Protein AF-I8IZS8-F1 (afdb_monomer_lite)

InterPro domains:
  IPR021145 Portal protein SPP1 Gp6-like [PF05133] (9-120)

Secondary structure (DSSP, 8-state):
-GGGSS---GGGS-HHHHHHHHHHHHHHHHHHHHHHHHHHHHHHHHHHHHHHHTT----HHHHHT------------HHHHHHHHHHHHHTT-S-HHHHHHHSTT-S-HHHHHHHHHHHHHHHHHHHHHHHTTTHHHHTT--

pLDDT: mean 80.59, std 16.21, range [40.72, 95.5]

Sequence (142 aa):
PAVSLNKTDISNLSELSIKLLFQLANIKAGLSEQFIREGIEQRFEKIRKLLEYKCVKFSDEDYETLDIVFQYAMPSNDKEIIENLKSLREMQGISLESILDRTPYTKDVQMELKKLDAEGMSRVDDNDKKDLHKDKQEDLAG

Radius of gyration: 26.54 Å; chains: 1; bounding box: 48×80×50 Å

Structure (mmCIF, N/CA/C/O backbone):
data_AF-I8IZS8-F1
#
_entry.id   AF-I8IZS8-F1
#
loop_
_atom_site.group_PDB
_atom_site.id
_atom_site.type_symbol
_atom_site.label_atom_id
_atom_site.label_alt_id
_atom_site.label_comp_id
_atom_site.label_asym_id
_atom_site.label_entity_id
_atom_site.label_seq_id
_atom_site.pdbx_PDB_ins_code
_atom_site.Cartn_x
_atom_site.Cartn_y
_atom_site.Cartn_z
_atom_site.occupancy
_atom_site.B_iso_or_equiv
_atom_site.auth_seq_id
_atom_site.auth_comp_id
_atom_site.auth_asym_id
_atom_site.auth_atom_id
_atom_site.pdbx_PDB_model_num
ATOM 1 N N . PRO A 1 1 ? 4.624 18.928 -21.702 1.00 49.59 1 PRO A N 1
ATOM 2 C CA . PRO A 1 1 ? 3.497 18.095 -21.204 1.00 49.59 1 PRO A CA 1
ATOM 3 C C . PRO A 1 1 ? 2.448 17.665 -22.259 1.00 49.59 1 PRO A C 1
ATOM 5 O O . PRO A 1 1 ? 1.604 16.842 -21.935 1.00 49.59 1 PRO A O 1
ATOM 8 N N . ALA A 1 2 ? 2.498 18.141 -23.513 1.00 47.97 2 ALA A N 1
ATOM 9 C CA . ALA A 1 2 ? 1.526 17.755 -24.553 1.00 47.97 2 ALA A CA 1
ATOM 10 C C . ALA A 1 2 ? 1.822 16.410 -25.256 1.00 47.97 2 ALA A C 1
ATOM 12 O O . ALA A 1 2 ? 0.932 15.821 -25.859 1.00 47.97 2 ALA A O 1
ATOM 13 N N . VAL A 1 3 ? 3.050 15.891 -25.154 1.00 47.19 3 VAL A N 1
ATOM 14 C CA . VAL A 1 3 ? 3.461 14.635 -25.818 1.00 47.19 3 VAL A CA 1
ATOM 15 C C . VAL A 1 3 ? 3.067 13.366 -25.047 1.00 47.19 3 VAL A C 1
ATOM 17 O O . VAL A 1 3 ? 3.231 12.272 -25.562 1.00 47.19 3 VAL A O 1
ATOM 20 N N . SER A 1 4 ? 2.522 13.508 -23.832 1.00 50.34 4 SER A N 1
ATOM 21 C CA . SER A 1 4 ? 2.156 12.389 -22.944 1.00 50.34 4 SER A CA 1
ATOM 22 C C . SER A 1 4 ? 0.661 12.037 -22.960 1.00 50.34 4 SER A C 1
ATOM 24 O O . SER A 1 4 ? 0.253 11.113 -22.266 1.00 50.34 4 SER A O 1
ATOM 26 N N . LEU A 1 5 ? -0.165 12.792 -23.696 1.00 56.28 5 LEU A N 1
ATOM 27 C CA . LEU A 1 5 ? -1.627 12.614 -23.739 1.00 56.28 5 LEU A CA 1
ATOM 28 C C . LEU A 1 5 ? -2.129 11.982 -25.045 1.00 56.28 5 LEU A C 1
ATOM 30 O O . LEU A 1 5 ? -3.302 11.627 -25.143 1.00 56.28 5 LEU A O 1
ATOM 34 N N . ASN A 1 6 ? -1.256 11.817 -26.041 1.00 47.88 6 ASN A N 1
ATOM 35 C CA . ASN A 1 6 ? -1.532 10.918 -27.155 1.00 47.88 6 ASN A CA 1
ATOM 36 C C . ASN A 1 6 ? -1.251 9.485 -26.695 1.00 47.88 6 ASN A C 1
ATOM 38 O O . ASN A 1 6 ? -0.406 9.288 -25.828 1.00 47.88 6 ASN A O 1
ATOM 42 N N . LYS A 1 7 ? -1.974 8.509 -27.254 1.00 49.59 7 LYS A N 1
ATOM 43 C CA . LYS A 1 7 ? -1.936 7.060 -26.966 1.00 49.59 7 LYS A CA 1
ATOM 44 C C . LYS A 1 7 ? -0.570 6.385 -27.230 1.00 49.59 7 LYS A C 1
ATOM 46 O O . LYS A 1 7 ? -0.515 5.301 -27.791 1.00 49.59 7 LYS A O 1
ATOM 51 N N . THR A 1 8 ? 0.537 7.033 -26.901 1.00 52.88 8 THR A N 1
ATOM 52 C CA . THR A 1 8 ? 1.883 6.475 -26.930 1.00 52.88 8 THR A CA 1
ATOM 53 C C . THR A 1 8 ? 2.045 5.587 -25.706 1.00 52.88 8 THR A C 1
ATOM 55 O O . THR A 1 8 ? 2.334 6.058 -24.610 1.00 52.88 8 THR A O 1
ATOM 58 N N . ASP A 1 9 ? 1.728 4.316 -25.925 1.00 60.50 9 ASP A N 1
ATOM 59 C CA . ASP A 1 9 ? 2.127 3.113 -25.201 1.00 60.50 9 ASP A CA 1
ATOM 60 C C . ASP A 1 9 ? 2.971 3.360 -23.940 1.00 60.50 9 ASP A C 1
ATOM 62 O O . ASP A 1 9 ? 4.196 3.497 -23.989 1.00 60.50 9 ASP A O 1
ATOM 66 N N . ILE A 1 10 ? 2.297 3.359 -22.785 1.00 60.41 10 ILE A N 1
ATOM 67 C CA . ILE A 1 10 ? 2.892 3.444 -21.437 1.00 60.41 10 ILE A CA 1
ATOM 68 C C . ILE A 1 10 ? 4.027 2.413 -21.262 1.00 60.41 10 ILE A C 1
ATOM 70 O O . ILE A 1 10 ? 4.985 2.663 -20.537 1.00 60.41 10 ILE A O 1
ATOM 74 N N . SER A 1 11 ? 3.973 1.299 -22.000 1.00 60.81 11 SER A N 1
ATOM 75 C CA . SER A 1 11 ? 4.985 0.240 -22.039 1.00 60.81 11 SER A CA 1
ATOM 76 C C . SER A 1 11 ? 6.359 0.655 -22.580 1.00 60.81 11 SER A C 1
ATOM 78 O O . SER A 1 11 ? 7.314 -0.102 -22.419 1.00 60.81 11 SER A O 1
ATOM 80 N N . ASN A 1 12 ? 6.485 1.811 -23.243 1.00 67.56 12 ASN A N 1
ATOM 81 C CA . ASN A 1 12 ? 7.771 2.329 -23.734 1.00 67.56 12 ASN A CA 1
ATOM 82 C C . ASN A 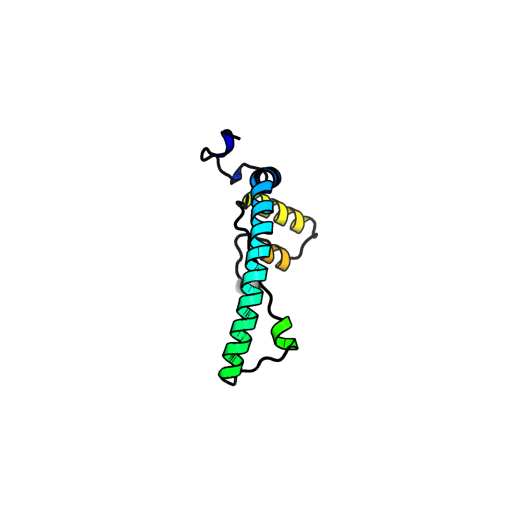1 12 ? 8.298 3.521 -22.914 1.00 67.56 12 ASN A C 1
ATOM 84 O O . ASN A 1 12 ? 9.309 4.130 -23.264 1.00 67.56 12 ASN A O 1
ATOM 88 N N . LEU A 1 13 ? 7.604 3.892 -21.838 1.00 75.56 13 LEU A N 1
ATOM 89 C CA . LEU A 1 13 ? 8.076 4.904 -20.900 1.00 75.56 13 LEU A CA 1
ATOM 90 C C . LEU A 1 13 ? 8.800 4.219 -19.744 1.00 75.56 13 LEU A C 1
ATOM 92 O O . LEU A 1 13 ? 8.359 3.172 -19.272 1.00 75.56 13 LEU A O 1
ATOM 96 N N . SER A 1 14 ? 9.892 4.824 -19.272 1.00 80.81 14 SER A N 1
ATOM 97 C CA . SER A 1 14 ? 10.571 4.309 -18.083 1.00 80.81 14 SER A CA 1
ATOM 98 C C . SER A 1 14 ? 9.724 4.522 -16.831 1.00 80.81 14 SER A C 1
ATOM 100 O O . SER A 1 14 ? 9.066 5.561 -16.682 1.00 80.81 14 SER A O 1
ATOM 102 N N . GLU A 1 15 ? 9.791 3.579 -15.895 1.00 82.44 15 GLU A N 1
ATOM 103 C CA . GLU A 1 15 ? 9.095 3.642 -14.605 1.00 82.44 15 GLU A CA 1
ATOM 104 C C . GLU A 1 15 ? 9.387 4.961 -13.870 1.00 82.44 15 GLU A C 1
ATOM 106 O O . GLU A 1 15 ? 8.484 5.609 -13.335 1.00 82.44 15 GLU A O 1
ATOM 111 N N . LEU A 1 16 ? 10.646 5.416 -13.901 1.00 84.00 16 LEU A N 1
ATOM 112 C CA . LEU A 1 16 ? 11.060 6.680 -13.290 1.00 84.00 16 LEU A CA 1
ATOM 113 C C . LEU A 1 16 ? 10.346 7.886 -13.920 1.00 84.00 16 LEU A C 1
ATOM 115 O O . LEU A 1 16 ? 9.921 8.795 -13.207 1.00 84.00 16 LEU A O 1
ATOM 119 N N . SER A 1 17 ? 10.170 7.890 -15.243 1.00 85.75 17 SER A N 1
ATOM 120 C CA . SER A 1 17 ? 9.480 8.975 -15.950 1.00 85.75 17 SER A CA 1
ATOM 121 C C . SER A 1 17 ? 7.995 9.017 -15.597 1.00 85.75 17 SER A C 1
ATOM 123 O O . SER A 1 17 ? 7.443 10.097 -15.387 1.00 85.75 17 SER A O 1
ATOM 125 N N . ILE A 1 18 ? 7.359 7.848 -15.475 1.00 85.44 18 ILE A N 1
ATOM 126 C CA . ILE A 1 18 ? 5.962 7.731 -15.044 1.00 85.44 18 ILE A CA 1
ATOM 127 C C . ILE A 1 18 ? 5.822 8.224 -13.590 1.00 85.44 18 ILE A C 1
ATOM 129 O O . ILE A 1 18 ? 4.930 9.021 -13.293 1.00 85.44 18 ILE A O 1
ATOM 133 N N . LYS A 1 19 ? 6.758 7.866 -12.698 1.00 84.50 19 LYS A N 1
ATOM 134 C CA . LYS A 1 19 ? 6.827 8.385 -11.316 1.00 84.50 19 LYS A CA 1
ATOM 135 C C . LYS A 1 19 ? 6.928 9.904 -11.255 1.00 84.50 19 LYS A C 1
ATOM 137 O O . LYS A 1 19 ? 6.177 10.521 -10.502 1.00 84.50 19 LYS A O 1
ATOM 142 N N . LEU A 1 20 ? 7.794 10.511 -12.065 1.00 87.69 20 LEU A N 1
ATOM 143 C CA . LEU A 1 20 ? 7.912 11.969 -12.143 1.00 87.69 20 LEU A CA 1
ATOM 144 C C . LEU A 1 20 ? 6.626 12.618 -12.674 1.00 87.69 20 LEU A C 1
ATOM 146 O O . LEU A 1 20 ? 6.169 13.617 -12.122 1.00 87.69 20 LEU A O 1
ATOM 150 N N . LEU A 1 21 ? 6.020 12.043 -13.717 1.00 87.38 21 LEU A N 1
ATOM 151 C CA . LEU A 1 21 ? 4.810 12.584 -14.338 1.00 87.38 21 LEU A CA 1
ATOM 152 C C . LEU A 1 21 ? 3.629 12.645 -13.358 1.00 87.38 21 LEU A C 1
ATOM 154 O O . LEU A 1 21 ? 2.905 13.641 -13.327 1.00 87.38 21 LEU A O 1
ATOM 158 N N . PHE A 1 22 ? 3.447 11.600 -12.548 1.00 88.94 22 PHE A N 1
ATOM 159 C CA . PHE A 1 22 ? 2.336 11.496 -11.597 1.00 88.94 22 PHE A CA 1
ATOM 160 C C . PHE A 1 22 ? 2.695 11.927 -10.169 1.00 88.94 22 PHE A C 1
ATOM 162 O O . PHE A 1 22 ? 1.851 11.836 -9.279 1.00 88.94 22 PHE A O 1
ATOM 169 N N . GLN A 1 23 ? 3.894 12.463 -9.926 1.00 90.25 23 GLN A N 1
ATOM 170 C CA . GLN A 1 23 ? 4.342 12.838 -8.580 1.00 90.25 23 GLN A CA 1
ATOM 171 C C . GLN A 1 23 ? 3.372 13.802 -7.879 1.00 90.25 23 GLN A C 1
ATOM 173 O O . GLN A 1 23 ? 3.006 13.590 -6.724 1.00 90.25 23 GLN A O 1
ATOM 178 N N . LEU A 1 24 ? 2.904 14.838 -8.583 1.00 91.44 24 LEU A N 1
ATOM 179 C CA . LEU A 1 24 ? 1.938 15.794 -8.030 1.00 91.44 24 LEU A CA 1
ATOM 180 C C . LEU A 1 24 ? 0.581 15.143 -7.735 1.00 91.44 24 LEU A C 1
ATOM 182 O O . LEU A 1 24 ? -0.069 15.492 -6.749 1.00 91.44 24 LEU A O 1
ATOM 186 N N . ALA A 1 25 ? 0.162 14.188 -8.568 1.00 91.50 25 ALA A N 1
ATOM 187 C CA . ALA A 1 25 ? -1.062 13.432 -8.343 1.00 91.50 25 ALA A CA 1
ATOM 188 C C . ALA A 1 25 ? -0.938 12.553 -7.090 1.00 91.50 25 ALA A C 1
ATOM 190 O O . ALA A 1 25 ? -1.858 12.556 -6.280 1.00 91.50 25 ALA A O 1
ATOM 191 N N . ASN A 1 26 ? 0.210 11.902 -6.876 1.00 89.56 26 ASN A N 1
ATOM 192 C CA . ASN A 1 26 ? 0.478 11.106 -5.676 1.00 89.56 26 ASN A CA 1
ATOM 193 C C . ASN A 1 26 ? 0.491 11.964 -4.407 1.00 89.56 26 ASN A C 1
ATOM 195 O O . ASN A 1 26 ? -0.117 11.585 -3.413 1.00 89.56 26 ASN A O 1
ATOM 199 N N . ILE A 1 27 ? 1.104 13.152 -4.446 1.00 92.25 27 ILE A N 1
ATOM 200 C CA . ILE A 1 27 ? 1.075 14.088 -3.308 1.00 92.25 27 ILE A CA 1
ATOM 201 C C . ILE A 1 27 ? -0.369 14.495 -2.989 1.00 92.25 27 ILE A C 1
ATOM 203 O O . ILE A 1 27 ? -0.793 14.457 -1.835 1.00 92.25 27 ILE A O 1
ATOM 207 N N . LYS A 1 28 ? -1.154 14.848 -4.013 1.00 93.69 28 LYS A N 1
ATOM 208 C CA . LYS A 1 28 ? -2.568 15.201 -3.833 1.00 93.69 28 LYS A CA 1
ATOM 209 C C . LYS A 1 28 ? -3.389 14.024 -3.298 1.00 93.69 28 LYS A C 1
ATOM 211 O O . LYS A 1 28 ? -4.277 14.220 -2.466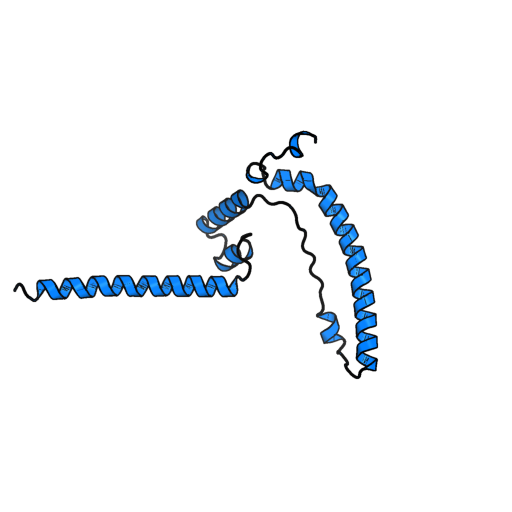 1.00 93.69 28 LYS A O 1
ATOM 216 N N . ALA A 1 29 ? -3.105 12.820 -3.779 1.00 93.56 29 ALA A N 1
ATOM 217 C CA . ALA A 1 29 ? -3.768 11.609 -3.340 1.00 93.56 29 ALA A CA 1
ATOM 218 C C . ALA A 1 29 ? -3.425 11.297 -1.873 1.00 93.56 29 ALA A C 1
ATOM 220 O O . ALA A 1 29 ? -4.348 11.034 -1.117 1.00 93.56 29 ALA A O 1
ATOM 221 N N . GLY A 1 30 ? -2.171 11.466 -1.437 1.00 93.19 30 GLY A N 1
ATOM 222 C CA . GLY A 1 30 ? -1.769 11.305 -0.032 1.00 93.19 30 GLY A CA 1
ATOM 223 C C . GLY A 1 30 ? -2.431 12.303 0.921 1.00 93.19 30 GLY A C 1
ATOM 224 O O . GLY A 1 30 ? -2.874 11.927 2.001 1.00 93.19 30 GLY A O 1
ATOM 225 N N . LEU A 1 31 ? -2.601 13.563 0.506 1.00 94.50 31 LEU A N 1
ATOM 226 C CA . LEU A 1 31 ? -3.384 14.531 1.290 1.00 94.50 31 LEU A CA 1
ATOM 227 C C . LEU A 1 31 ? -4.856 14.109 1.403 1.00 94.50 31 LEU A C 1
ATOM 229 O O . LEU A 1 31 ? -5.473 14.241 2.455 1.00 94.50 31 LEU A O 1
ATOM 233 N N . SER A 1 32 ? -5.420 13.584 0.315 1.00 93.62 32 SER A N 1
ATOM 234 C CA . SER A 1 32 ? -6.800 13.088 0.306 1.00 93.62 32 SER A CA 1
ATOM 235 C C . SER A 1 32 ? -6.946 11.821 1.154 1.00 93.62 32 SER A C 1
ATOM 237 O O . SER A 1 32 ? -7.949 11.670 1.846 1.00 93.62 32 SER A O 1
ATOM 239 N N . GLU A 1 33 ? -5.941 10.942 1.139 1.00 94.88 33 GLU A N 1
ATOM 240 C CA . GLU A 1 33 ? -5.875 9.744 1.974 1.00 94.88 33 GLU A CA 1
ATOM 241 C C . GLU A 1 33 ? -5.989 10.108 3.452 1.00 94.88 33 GLU A C 1
ATOM 243 O O . GLU A 1 33 ? -6.816 9.528 4.146 1.00 94.88 33 GLU A O 1
ATOM 248 N N . GLN A 1 34 ? -5.233 11.108 3.917 1.00 93.88 34 GLN A N 1
ATOM 249 C CA . GLN A 1 34 ? -5.273 11.545 5.316 1.00 93.88 34 GLN A CA 1
ATOM 250 C C . GLN A 1 34 ? -6.680 11.970 5.750 1.00 93.88 34 GLN A C 1
ATOM 252 O O . GLN A 1 34 ? -7.173 11.503 6.775 1.00 93.88 34 GLN A O 1
ATOM 257 N N . PHE A 1 35 ? -7.367 12.784 4.941 1.00 95.06 35 PHE A N 1
ATOM 258 C CA . PHE A 1 35 ? -8.740 13.201 5.246 1.00 95.06 35 PHE A CA 1
ATOM 259 C C . PHE A 1 35 ? -9.731 12.035 5.233 1.00 95.06 35 PHE A C 1
ATOM 261 O O . PHE A 1 35 ? -10.646 11.981 6.055 1.00 95.06 35 PHE A O 1
ATOM 268 N N . ILE A 1 36 ? -9.574 11.096 4.296 1.00 95.31 36 ILE A N 1
ATOM 269 C CA . ILE A 1 36 ? -10.440 9.917 4.231 1.00 95.31 36 ILE A CA 1
ATOM 270 C C . ILE A 1 36 ? -10.183 9.008 5.433 1.00 95.31 36 ILE A C 1
ATOM 272 O O . ILE A 1 36 ? -11.145 8.531 6.029 1.00 95.31 36 ILE A O 1
ATOM 276 N N . ARG A 1 37 ? -8.920 8.791 5.807 1.00 94.62 37 ARG A N 1
ATOM 277 C CA . ARG A 1 37 ? -8.526 7.983 6.962 1.00 94.62 37 ARG A CA 1
ATOM 278 C C . ARG A 1 37 ? -9.150 8.527 8.240 1.00 94.62 37 ARG A C 1
ATOM 280 O O . ARG A 1 37 ? -9.897 7.799 8.885 1.00 94.62 37 ARG A O 1
ATOM 287 N N . GLU A 1 38 ? -8.975 9.818 8.516 1.00 94.19 38 GLU A N 1
ATOM 288 C CA . GLU A 1 38 ? -9.584 10.471 9.680 1.00 94.19 38 GLU A CA 1
ATOM 289 C C . GLU A 1 38 ? -11.117 10.316 9.675 1.00 94.19 38 GLU A C 1
ATOM 291 O O . GLU A 1 38 ? -11.735 9.949 10.676 1.00 94.19 38 GLU A O 1
ATOM 296 N N . GLY A 1 39 ? -11.757 10.532 8.520 1.00 95.50 39 GLY A N 1
ATOM 297 C CA . GLY A 1 39 ? -13.205 10.376 8.384 1.00 95.50 39 GLY A CA 1
ATOM 298 C C . GLY A 1 39 ? -13.697 8.938 8.594 1.00 95.50 39 GLY A C 1
ATOM 299 O O . GLY A 1 39 ? -14.797 8.731 9.119 1.00 95.50 39 GLY A O 1
ATOM 300 N N . ILE A 1 40 ? -12.913 7.935 8.190 1.00 95.50 40 ILE A N 1
ATOM 301 C CA . ILE A 1 40 ? -13.243 6.522 8.399 1.00 95.50 40 ILE A CA 1
ATOM 302 C C . ILE A 1 40 ? -13.002 6.119 9.856 1.00 95.50 40 ILE A C 1
ATOM 304 O O . ILE A 1 40 ? -13.870 5.462 10.421 1.00 95.50 40 ILE A O 1
ATOM 308 N N . GLU A 1 41 ? -11.914 6.551 10.492 1.00 93.38 41 GLU A N 1
ATOM 309 C CA . GLU A 1 41 ? -11.648 6.298 11.917 1.00 93.38 41 GLU A CA 1
ATOM 310 C C . GLU A 1 41 ? -12.783 6.838 12.796 1.00 93.38 41 GLU A C 1
ATOM 312 O O . GLU A 1 41 ? -13.354 6.116 13.618 1.00 93.38 41 GLU A O 1
ATOM 317 N N . GLN A 1 42 ? -13.222 8.078 12.541 1.00 94.75 42 GLN A N 1
ATOM 318 C CA . GLN A 1 42 ? -14.394 8.645 13.212 1.00 94.75 42 GLN A CA 1
ATOM 319 C C . GLN A 1 42 ? -15.654 7.801 12.977 1.00 94.75 42 GLN A C 1
ATOM 321 O O . GLN A 1 42 ? -16.483 7.648 13.878 1.00 94.75 42 GLN A O 1
ATOM 326 N N . ARG A 1 43 ? -15.826 7.245 11.772 1.00 94.81 43 ARG A N 1
ATOM 327 C CA . ARG A 1 43 ? -16.964 6.379 11.439 1.00 94.81 43 ARG A CA 1
ATOM 328 C C . ARG A 1 43 ? -16.883 5.034 12.159 1.00 94.81 43 ARG A C 1
ATOM 330 O O . ARG A 1 43 ? -17.914 4.579 12.653 1.00 94.81 43 ARG A O 1
ATOM 337 N N . PHE A 1 44 ? -15.708 4.419 12.246 1.00 94.56 44 PHE A N 1
ATOM 338 C CA . PHE A 1 44 ? -15.491 3.175 12.982 1.00 94.56 44 PHE A CA 1
ATOM 339 C C . PHE A 1 44 ? -15.819 3.337 14.464 1.00 94.56 44 PHE A C 1
ATOM 341 O O . PHE A 1 44 ? -16.548 2.510 15.007 1.00 94.56 44 PHE A O 1
ATOM 348 N N . GLU A 1 45 ? -15.459 4.468 15.068 1.00 92.69 45 GLU A N 1
ATOM 349 C CA . GLU A 1 45 ? -15.818 4.775 16.454 1.00 92.69 45 GLU A CA 1
ATOM 350 C C . GLU A 1 45 ? -17.345 4.865 16.648 1.00 92.69 45 GLU A C 1
ATOM 352 O O . GLU A 1 45 ? -17.904 4.380 17.635 1.00 92.69 45 GLU A O 1
ATOM 357 N N . LYS A 1 46 ? -18.077 5.445 15.685 1.00 94.06 46 LYS A N 1
ATOM 358 C CA . LYS A 1 46 ? -19.553 5.448 15.732 1.00 94.06 46 LYS A CA 1
ATOM 359 C C . LYS A 1 46 ? -20.134 4.050 15.537 1.00 94.06 46 LYS A C 1
ATOM 361 O O . LYS A 1 46 ? -21.083 3.699 16.235 1.00 94.06 46 LYS A O 1
ATOM 366 N N . ILE A 1 47 ? -19.585 3.257 14.617 1.00 93.56 47 ILE A N 1
ATOM 367 C CA . ILE A 1 47 ? -20.015 1.870 14.384 1.00 93.56 47 ILE A CA 1
ATOM 368 C C . ILE A 1 47 ? -19.804 1.037 15.650 1.00 93.56 47 ILE A C 1
ATOM 370 O O . ILE A 1 47 ? -20.722 0.328 16.058 1.00 93.56 47 ILE A O 1
ATOM 374 N N . ARG A 1 48 ? -18.656 1.191 16.318 1.00 91.56 48 ARG A N 1
ATOM 375 C CA . ARG A 1 48 ? -18.343 0.542 17.594 1.00 91.56 48 ARG A CA 1
ATOM 376 C C . ARG A 1 48 ? -19.417 0.830 18.647 1.00 91.56 48 ARG A C 1
ATOM 378 O O . ARG A 1 48 ? -19.968 -0.104 19.224 1.00 91.56 48 ARG A O 1
ATOM 385 N N . LYS A 1 49 ? -19.804 2.101 18.817 1.00 92.12 49 LYS A N 1
ATOM 386 C CA . LYS A 1 49 ? -20.883 2.506 19.747 1.00 92.12 49 LYS A CA 1
ATOM 387 C C . LYS A 1 49 ? -22.245 1.921 19.378 1.00 92.12 49 LYS A C 1
ATOM 389 O O . LYS A 1 49 ? -22.995 1.493 20.250 1.00 92.12 49 LYS A O 1
ATOM 394 N N . LEU A 1 50 ? -22.583 1.885 18.089 1.00 93.75 50 LEU A N 1
ATOM 395 C CA . LEU A 1 50 ? -23.849 1.303 17.630 1.00 93.75 50 LEU A CA 1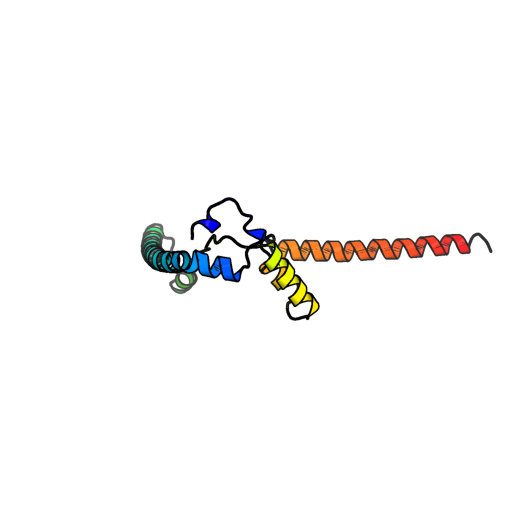
ATOM 396 C C . LEU A 1 50 ? -23.906 -0.217 17.846 1.00 93.75 50 LEU A C 1
ATOM 398 O O . LEU A 1 50 ? -24.973 -0.746 18.159 1.00 93.75 50 LEU A O 1
ATOM 402 N N . LEU A 1 51 ? -22.782 -0.917 17.680 1.00 93.19 51 LEU A N 1
ATOM 403 C CA . LEU A 1 51 ? -22.676 -2.353 17.945 1.00 93.19 51 LEU A CA 1
ATOM 404 C C . LEU A 1 51 ? -22.770 -2.656 19.442 1.00 93.19 51 LEU A C 1
ATOM 406 O O . LEU A 1 51 ? -23.444 -3.615 19.821 1.00 93.19 51 LEU A O 1
ATOM 410 N N . GLU A 1 52 ? -22.229 -1.779 20.290 1.00 92.88 52 GLU A N 1
ATOM 411 C CA . GLU A 1 52 ? -22.393 -1.885 21.738 1.00 92.88 52 GLU A CA 1
ATOM 412 C C . GLU A 1 52 ? -23.874 -1.836 22.155 1.00 92.88 52 GLU A C 1
ATOM 414 O O . GLU A 1 52 ? -24.304 -2.653 22.972 1.00 92.88 52 GLU A O 1
ATOM 419 N N . TYR A 1 53 ? -24.690 -0.969 21.541 1.00 93.12 53 TYR A N 1
ATOM 420 C CA . TYR A 1 53 ? -26.143 -0.947 21.777 1.00 93.12 53 TYR A CA 1
ATOM 421 C C . TYR A 1 53 ? -26.864 -2.228 21.334 1.00 93.12 53 TYR A C 1
ATOM 423 O O . TYR A 1 53 ? -27.961 -2.509 21.810 1.00 93.12 53 TYR A O 1
ATOM 431 N N . LYS A 1 54 ? -26.255 -3.020 20.446 1.00 92.94 54 LYS A N 1
ATOM 432 C CA . LYS A 1 54 ? -26.735 -4.348 20.038 1.00 92.94 54 LYS A CA 1
ATOM 433 C C . LYS A 1 54 ? -26.125 -5.488 20.863 1.00 92.94 54 LYS A C 1
ATOM 435 O O . LYS A 1 54 ? -26.246 -6.645 20.468 1.00 92.94 54 LYS A O 1
ATO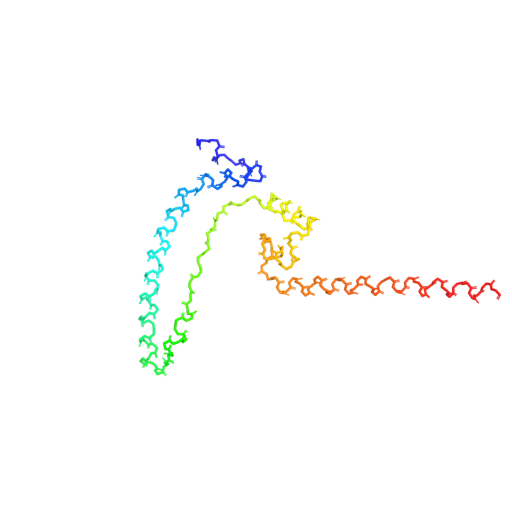M 440 N N . CYS A 1 55 ? -25.475 -5.172 21.984 1.00 89.25 55 CYS A N 1
ATOM 441 C CA . CYS A 1 55 ? -24.766 -6.118 22.849 1.00 89.25 55 CYS A CA 1
ATOM 442 C C . CYS A 1 55 ? -23.565 -6.819 22.185 1.00 89.25 55 CYS A C 1
ATOM 444 O O . CYS A 1 55 ? -23.110 -7.845 22.685 1.00 89.25 55 CYS A O 1
ATOM 446 N N . VAL A 1 56 ? -23.022 -6.268 21.094 1.00 89.56 56 VAL A N 1
ATOM 447 C CA . VAL A 1 56 ? -21.771 -6.732 20.477 1.00 89.56 56 VAL A CA 1
ATOM 448 C C . VAL A 1 56 ? -20.660 -5.780 20.909 1.00 89.56 56 VAL A C 1
ATOM 450 O O . VAL A 1 56 ? -20.607 -4.638 20.459 1.00 89.56 56 VAL A O 1
ATOM 453 N N . LYS A 1 57 ? -19.792 -6.231 21.819 1.00 86.81 57 LYS A N 1
ATOM 454 C CA . LYS A 1 57 ? -18.685 -5.429 22.353 1.00 86.81 57 LYS A CA 1
ATOM 455 C C . LYS A 1 57 ? -17.353 -5.952 21.830 1.00 86.81 57 LYS A C 1
ATOM 457 O O . LYS A 1 57 ? -17.106 -7.151 21.889 1.00 86.81 57 LYS A O 1
ATOM 462 N N . PHE A 1 58 ? -16.510 -5.037 21.370 1.00 86.06 58 PHE A N 1
ATOM 463 C CA . PHE A 1 58 ? -15.113 -5.303 21.033 1.00 86.06 58 PHE A CA 1
ATOM 464 C C . PHE A 1 58 ? -14.229 -4.764 22.148 1.00 86.06 58 PHE A C 1
ATOM 466 O O . PHE A 1 58 ? -14.501 -3.670 22.669 1.00 86.06 58 PHE A O 1
ATOM 473 N N . SER A 1 59 ? -13.193 -5.521 22.506 1.00 89.25 59 SER A N 1
ATOM 474 C CA . SER A 1 59 ? -12.148 -5.014 23.389 1.00 89.25 59 SER A CA 1
ATOM 475 C C . SER A 1 59 ? -11.414 -3.851 22.710 1.00 89.25 59 SER A C 1
ATOM 477 O O . SER A 1 59 ? -11.476 -3.697 21.487 1.00 89.25 59 SER A O 1
ATOM 479 N N . ASP A 1 60 ? -10.762 -2.997 23.499 1.00 87.38 60 ASP A N 1
ATOM 480 C CA . ASP A 1 60 ? -9.914 -1.943 22.929 1.00 87.38 60 ASP A CA 1
ATOM 481 C C . ASP A 1 60 ? -8.765 -2.558 22.121 1.00 87.38 60 ASP A C 1
ATOM 483 O O . ASP A 1 60 ? -8.484 -2.101 21.022 1.00 87.38 60 ASP A O 1
ATOM 487 N N . GLU A 1 61 ? -8.189 -3.663 22.603 1.00 88.81 61 GLU A N 1
ATOM 488 C CA . GLU A 1 61 ? -7.114 -4.393 21.924 1.00 88.81 61 GLU A CA 1
ATOM 489 C C . GLU A 1 61 ? -7.527 -4.865 20.525 1.00 88.81 61 GLU A C 1
ATOM 491 O O . GLU A 1 61 ? -6.790 -4.637 19.571 1.00 88.81 61 GLU A O 1
ATOM 496 N N . ASP A 1 62 ? -8.721 -5.452 20.378 1.00 87.12 62 ASP A N 1
ATOM 497 C CA . ASP A 1 62 ? -9.224 -5.901 19.073 1.00 87.12 62 ASP A CA 1
ATOM 498 C C . ASP A 1 62 ? -9.468 -4.723 18.123 1.00 87.12 62 ASP A C 1
ATOM 500 O O . ASP A 1 62 ? -9.230 -4.829 16.920 1.00 87.12 62 ASP A O 1
ATOM 504 N N . TYR A 1 63 ? -9.953 -3.595 18.648 1.00 87.94 63 TYR A N 1
ATOM 505 C CA . TYR A 1 63 ? -10.253 -2.417 17.840 1.00 87.94 63 TYR A CA 1
ATOM 506 C C . TYR A 1 63 ? -8.984 -1.755 17.290 1.00 87.94 63 TYR A C 1
ATOM 508 O O . TYR A 1 63 ? -8.965 -1.373 16.123 1.00 87.94 63 TYR A O 1
ATOM 516 N N . GLU A 1 64 ? -7.911 -1.694 18.081 1.00 87.31 64 GLU A N 1
ATOM 517 C CA . GLU A 1 64 ? -6.611 -1.150 17.655 1.00 87.31 64 GLU A CA 1
ATOM 518 C C . GLU A 1 64 ? -5.930 -1.997 16.563 1.00 87.31 64 GLU A C 1
ATOM 520 O O . GLU A 1 64 ? -5.028 -1.519 15.878 1.00 87.31 64 GLU A O 1
ATOM 525 N N . THR A 1 65 ? -6.361 -3.247 16.345 1.00 90.00 65 THR A N 1
ATOM 526 C CA . THR A 1 65 ? -5.865 -4.060 15.216 1.00 90.00 65 THR A CA 1
ATOM 527 C C . THR A 1 65 ? -6.443 -3.649 13.859 1.00 90.00 65 THR A C 1
ATOM 529 O O . THR A 1 65 ? -5.968 -4.112 12.819 1.00 90.00 65 THR A O 1
ATOM 532 N N . LEU A 1 66 ? -7.483 -2.812 13.844 1.00 89.00 66 LEU A N 1
ATOM 533 C CA . LEU A 1 66 ? -8.163 -2.404 12.624 1.00 89.00 66 LEU A CA 1
ATOM 534 C C . LEU A 1 66 ? -7.344 -1.347 11.876 1.00 89.00 66 LEU A C 1
ATOM 536 O O . LEU A 1 66 ? -7.251 -0.203 12.310 1.00 89.00 66 LEU A O 1
ATOM 540 N N . ASP A 1 67 ? -6.833 -1.709 10.701 1.00 87.62 67 ASP A N 1
ATOM 541 C CA . ASP A 1 67 ? -6.123 -0.786 9.812 1.00 87.62 67 ASP A CA 1
ATOM 542 C C . ASP A 1 67 ? -6.803 -0.675 8.439 1.00 87.62 67 ASP A C 1
ATOM 544 O O . ASP A 1 67 ? -7.532 -1.558 7.976 1.00 87.62 67 ASP A O 1
ATOM 548 N N . ILE A 1 68 ? -6.558 0.454 7.781 1.00 89.12 68 ILE A N 1
ATOM 549 C CA . ILE A 1 68 ? -7.050 0.799 6.455 1.00 89.12 68 ILE A CA 1
ATOM 550 C C . ILE A 1 68 ? -5.846 0.916 5.521 1.00 89.12 68 ILE A C 1
ATOM 552 O O . ILE A 1 68 ? -5.028 1.833 5.635 1.00 89.12 68 ILE A O 1
ATOM 556 N N . VAL A 1 69 ? -5.782 0.028 4.531 1.00 89.75 69 VAL A N 1
ATOM 557 C CA . VAL A 1 69 ? -4.752 0.057 3.486 1.00 89.75 69 VAL A CA 1
ATOM 558 C C . VAL A 1 69 ? -5.314 0.728 2.236 1.00 89.75 69 VAL A C 1
ATOM 560 O O . VAL A 1 69 ? -6.264 0.234 1.627 1.00 89.75 69 VAL A O 1
ATOM 563 N N . PHE A 1 70 ? -4.715 1.847 1.828 1.00 90.06 70 PHE A N 1
ATOM 564 C CA . PHE A 1 70 ? -5.057 2.522 0.577 1.00 90.06 70 PHE A CA 1
ATOM 565 C C . PHE A 1 70 ? -4.154 2.041 -0.556 1.00 90.06 70 PHE A C 1
ATOM 567 O O . PHE A 1 70 ? -2.939 1.935 -0.408 1.00 90.06 70 PHE A O 1
ATOM 574 N N . GLN A 1 71 ? -4.759 1.771 -1.710 1.00 86.50 71 GLN A N 1
ATOM 575 C CA . GLN A 1 71 ? -4.050 1.360 -2.917 1.00 86.50 71 GLN A CA 1
ATOM 576 C C . GLN A 1 71 ? -4.170 2.452 -3.977 1.00 86.50 71 GLN A C 1
ATOM 578 O O . GLN A 1 71 ? -5.270 2.849 -4.366 1.00 86.50 71 GLN A O 1
ATOM 583 N N . TYR A 1 72 ? -3.025 2.931 -4.456 1.00 85.31 72 TYR A N 1
ATOM 584 C CA . TYR A 1 72 ? -2.948 3.949 -5.496 1.00 85.31 72 TYR A CA 1
ATOM 585 C C . TYR A 1 72 ? -2.890 3.285 -6.874 1.00 85.31 72 TYR A C 1
ATOM 587 O O . TYR A 1 72 ? -1.917 2.610 -7.201 1.00 85.31 72 TYR A O 1
ATOM 595 N N . ALA A 1 73 ? -3.914 3.499 -7.703 1.00 82.19 73 ALA A N 1
ATOM 596 C CA . ALA A 1 73 ? -3.973 2.986 -9.074 1.00 82.19 73 ALA A CA 1
ATOM 597 C C . ALA A 1 73 ? -3.111 3.837 -10.028 1.00 82.19 73 ALA A C 1
ATOM 599 O O . ALA A 1 73 ? -3.620 4.578 -10.870 1.00 82.19 73 ALA A O 1
ATOM 600 N N . MET A 1 74 ? -1.792 3.777 -9.850 1.00 84.00 74 MET A N 1
ATOM 601 C CA . MET A 1 74 ? -0.830 4.443 -10.724 1.00 84.00 74 MET A CA 1
ATOM 602 C C . MET A 1 74 ? -0.579 3.594 -11.980 1.00 84.00 74 MET A C 1
ATOM 604 O O . MET A 1 74 ? -0.451 2.377 -11.859 1.00 84.00 74 MET A O 1
ATOM 608 N N . PRO A 1 75 ? -0.472 4.192 -13.182 1.00 83.88 75 PRO A N 1
ATOM 609 C CA . PRO A 1 75 ? -0.025 3.444 -14.350 1.00 83.88 75 PRO A CA 1
ATOM 610 C C . PRO A 1 75 ? 1.406 2.931 -14.140 1.00 83.88 75 PRO A C 1
ATOM 612 O O . PRO A 1 75 ? 2.283 3.687 -13.721 1.00 83.88 75 PRO A O 1
ATOM 615 N N . SER A 1 76 ? 1.638 1.661 -14.455 1.00 81.38 76 SER A N 1
ATOM 616 C CA . SER A 1 76 ? 2.933 0.986 -14.356 1.00 81.38 76 SER A CA 1
ATOM 617 C C . SER A 1 76 ? 3.388 0.460 -15.717 1.00 81.38 76 SER A C 1
ATOM 619 O O . SER A 1 76 ? 2.577 0.190 -16.605 1.00 81.38 76 SER A O 1
ATOM 621 N N . ASN A 1 77 ? 4.705 0.322 -15.886 1.00 86.06 77 ASN A N 1
ATOM 622 C CA . ASN A 1 77 ? 5.285 -0.418 -17.001 1.00 86.06 77 ASN A CA 1
ATOM 623 C C . ASN A 1 77 ? 5.612 -1.843 -16.542 1.00 86.06 77 ASN A C 1
ATOM 625 O O . ASN A 1 77 ? 6.721 -2.135 -16.095 1.00 86.06 77 ASN A O 1
ATOM 629 N N . ASP A 1 78 ? 4.630 -2.733 -16.650 1.00 87.81 78 ASP A N 1
ATOM 630 C CA . ASP A 1 78 ? 4.732 -4.104 -16.137 1.00 87.81 78 ASP A CA 1
ATOM 631 C C . ASP A 1 78 ? 5.862 -4.906 -16.800 1.00 87.81 78 ASP A C 1
ATOM 633 O O . ASP A 1 78 ? 6.439 -5.800 -16.181 1.00 87.81 78 ASP A O 1
ATOM 637 N N . LYS A 1 79 ? 6.228 -4.560 -18.043 1.00 88.12 79 LYS A N 1
ATOM 638 C CA . LYS A 1 79 ? 7.351 -5.185 -18.750 1.00 88.12 79 LYS A CA 1
ATOM 639 C C . LYS A 1 79 ? 8.678 -4.896 -18.044 1.00 88.12 79 LYS A C 1
ATOM 641 O O . LYS A 1 79 ? 9.421 -5.827 -17.749 1.00 88.12 79 LYS A O 1
ATOM 646 N N . GLU A 1 80 ? 8.951 -3.625 -17.759 1.00 86.62 80 GLU A N 1
ATOM 647 C CA . GLU A 1 80 ? 10.180 -3.192 -17.080 1.00 86.62 80 GLU A CA 1
ATOM 648 C C . GLU A 1 80 ? 10.255 -3.774 -15.658 1.00 86.62 80 GLU A C 1
ATOM 650 O O . GLU A 1 80 ? 11.302 -4.261 -15.235 1.00 86.62 80 GLU A O 1
ATOM 655 N N . ILE A 1 81 ? 9.122 -3.826 -14.947 1.00 88.00 81 ILE A N 1
ATOM 656 C CA . ILE A 1 81 ? 9.033 -4.444 -13.615 1.00 88.00 81 ILE A CA 1
ATOM 657 C C . ILE A 1 81 ? 9.429 -5.926 -13.671 1.00 88.00 81 ILE A C 1
ATOM 659 O O . ILE A 1 81 ? 10.240 -6.380 -12.863 1.00 88.00 81 ILE A O 1
ATOM 663 N N . ILE A 1 82 ? 8.905 -6.686 -14.635 1.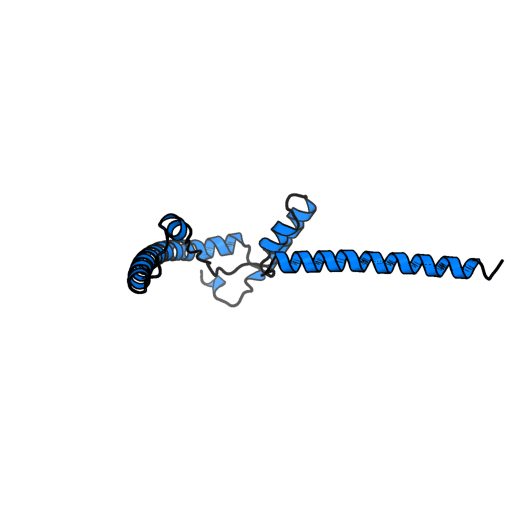00 90.12 82 ILE A N 1
ATOM 664 C CA . ILE A 1 82 ? 9.226 -8.113 -14.784 1.00 90.12 82 ILE A CA 1
ATOM 665 C C . ILE A 1 82 ? 10.693 -8.324 -15.168 1.00 90.12 82 ILE A C 1
ATOM 667 O O . ILE A 1 82 ? 11.342 -9.217 -14.620 1.00 90.12 82 ILE A O 1
ATOM 671 N N . GLU A 1 83 ? 11.238 -7.505 -16.069 1.00 90.88 83 GLU A N 1
ATOM 672 C CA . GLU A 1 83 ? 12.658 -7.556 -16.445 1.00 90.88 83 GLU A CA 1
ATOM 673 C C . GLU A 1 83 ? 13.572 -7.285 -15.235 1.00 90.88 83 GLU A C 1
ATOM 675 O O . GLU A 1 83 ? 14.552 -8.009 -15.017 1.00 90.88 83 GLU A O 1
ATOM 680 N N . ASN A 1 84 ? 13.203 -6.324 -14.384 1.00 89.56 84 ASN A N 1
ATOM 681 C CA . ASN A 1 84 ? 13.907 -6.029 -13.136 1.00 89.56 84 ASN A CA 1
ATOM 682 C C . ASN A 1 84 ? 13.821 -7.194 -12.136 1.00 89.56 84 ASN A C 1
ATOM 684 O O . ASN A 1 84 ? 14.839 -7.602 -11.572 1.00 89.56 84 ASN A O 1
ATOM 688 N N . LEU A 1 85 ? 12.632 -7.776 -11.938 1.00 91.06 85 LEU A N 1
ATOM 689 C CA . LEU A 1 85 ? 12.433 -8.926 -11.045 1.00 91.06 85 LEU A CA 1
ATOM 690 C C . LEU A 1 85 ? 13.217 -10.160 -11.512 1.00 91.06 85 LEU A C 1
ATOM 692 O O . LEU A 1 85 ? 13.820 -10.856 -10.693 1.00 91.06 85 LEU A O 1
ATOM 696 N N . LYS A 1 86 ? 13.259 -10.407 -12.825 1.00 91.75 86 LYS A N 1
ATOM 697 C CA . LYS A 1 86 ? 14.057 -11.484 -13.417 1.00 91.75 86 LYS A CA 1
ATOM 698 C C . LYS A 1 86 ? 15.548 -11.273 -13.156 1.00 91.75 86 LYS A C 1
ATOM 700 O O . LYS A 1 86 ? 16.211 -12.185 -12.671 1.00 91.75 86 LYS A O 1
ATOM 705 N N . SER A 1 87 ? 16.049 -10.064 -13.397 1.00 92.38 87 SER A N 1
ATOM 706 C CA . SER A 1 87 ? 17.454 -9.718 -13.148 1.00 92.38 87 SER A CA 1
ATOM 707 C C . SER A 1 87 ? 17.825 -9.899 -11.669 1.00 92.38 87 SER A C 1
ATOM 709 O O . SER A 1 87 ? 18.862 -10.473 -11.342 1.00 92.38 87 SER A O 1
ATOM 711 N N . LEU A 1 88 ? 16.946 -9.486 -10.747 1.00 91.38 88 LEU A N 1
ATOM 712 C CA . LEU A 1 88 ? 17.129 -9.702 -9.306 1.00 91.38 88 LEU A CA 1
ATOM 713 C C . LEU A 1 88 ? 17.161 -11.187 -8.929 1.00 91.38 88 LEU A C 1
ATOM 715 O O . LEU A 1 88 ? 17.933 -11.581 -8.052 1.00 91.38 88 LEU A O 1
ATOM 719 N N . ARG A 1 89 ? 16.342 -12.016 -9.586 1.00 90.94 89 ARG A N 1
ATOM 720 C CA . ARG A 1 89 ? 16.341 -13.467 -9.377 1.00 90.94 89 ARG A CA 1
ATOM 721 C C . ARG A 1 89 ? 17.641 -14.110 -9.843 1.00 90.94 89 ARG A C 1
ATOM 723 O O . ARG A 1 89 ? 18.178 -14.953 -9.131 1.00 90.94 89 ARG A O 1
ATOM 730 N N . GLU A 1 90 ? 18.139 -13.708 -11.008 1.00 92.88 90 GLU A N 1
ATOM 731 C CA . GLU A 1 90 ? 19.405 -14.192 -11.571 1.00 92.88 90 GLU A CA 1
ATOM 732 C C . GLU A 1 90 ? 20.593 -13.849 -10.663 1.00 92.88 90 GLU A C 1
ATOM 734 O O . GLU A 1 90 ? 21.477 -14.677 -10.458 1.00 92.88 90 GLU A O 1
ATOM 739 N N . MET A 1 91 ? 20.564 -12.675 -10.029 1.00 94.06 91 MET A N 1
ATOM 740 C CA . MET A 1 91 ? 21.561 -12.248 -9.041 1.00 94.06 91 MET A CA 1
ATOM 741 C C . MET A 1 91 ? 21.345 -12.838 -7.635 1.00 94.06 91 MET A C 1
ATOM 743 O O . MET A 1 91 ? 22.036 -12.441 -6.700 1.00 94.06 91 MET A O 1
ATOM 747 N N . GLN A 1 92 ? 20.382 -13.752 -7.455 1.00 87.94 92 GLN A N 1
ATOM 748 C CA . GLN A 1 92 ? 20.005 -14.342 -6.160 1.00 87.94 92 GLN A CA 1
ATOM 749 C C . GLN A 1 92 ? 19.643 -13.310 -5.071 1.00 87.94 92 GLN A C 1
ATOM 751 O O . GLN A 1 92 ? 19.699 -13.605 -3.879 1.00 87.94 92 GLN A O 1
ATOM 756 N N . GLY A 1 93 ? 19.223 -12.104 -5.466 1.00 89.94 93 GLY A N 1
ATOM 757 C CA . GLY A 1 93 ? 18.877 -11.016 -4.546 1.00 89.94 93 GLY A CA 1
ATOM 758 C C . GLY A 1 93 ? 17.444 -11.069 -4.009 1.00 89.94 93 GLY A C 1
ATOM 759 O O . GLY A 1 93 ? 17.082 -10.257 -3.160 1.00 89.94 93 GLY A O 1
ATOM 760 N N . ILE A 1 94 ? 16.606 -11.985 -4.511 1.00 90.69 94 ILE A N 1
ATOM 761 C CA . ILE A 1 94 ? 15.188 -12.088 -4.139 1.00 90.69 94 ILE A CA 1
ATOM 762 C C . ILE A 1 94 ? 14.676 -13.543 -4.166 1.00 90.69 94 ILE A C 1
ATOM 764 O O . ILE A 1 94 ? 15.038 -14.356 -5.028 1.00 90.69 94 ILE A O 1
ATOM 768 N N . SER A 1 95 ? 13.814 -13.881 -3.201 1.00 91.12 95 SER A N 1
ATOM 769 C CA . SER A 1 95 ? 13.152 -15.188 -3.116 1.00 91.12 95 SER A CA 1
ATOM 770 C C . SER A 1 95 ? 12.048 -15.333 -4.172 1.00 91.12 95 SER A C 1
ATOM 772 O O . SER A 1 95 ? 11.592 -14.353 -4.757 1.00 91.12 95 SER A O 1
ATOM 774 N N . LEU A 1 96 ? 11.614 -16.571 -4.431 1.00 87.44 96 LEU A N 1
ATOM 775 C CA . LEU A 1 96 ? 10.543 -16.836 -5.398 1.00 87.44 96 LEU A CA 1
ATOM 776 C C . LEU A 1 96 ? 9.204 -16.284 -4.894 1.00 87.44 96 LEU A C 1
ATOM 778 O O . LEU A 1 96 ? 8.467 -15.666 -5.652 1.00 87.44 96 LEU A O 1
ATOM 782 N N . GLU A 1 97 ? 8.946 -16.443 -3.599 1.00 88.38 97 GLU A N 1
ATOM 783 C CA . GLU A 1 97 ? 7.766 -15.902 -2.927 1.00 88.38 97 GLU A CA 1
ATOM 784 C C . GLU A 1 97 ? 7.680 -14.378 -3.079 1.00 88.38 97 GLU A C 1
ATOM 786 O O . GLU A 1 97 ? 6.658 -13.858 -3.515 1.00 88.38 97 GLU A O 1
ATOM 791 N N . SER A 1 98 ? 8.777 -13.653 -2.834 1.00 88.94 98 SER A N 1
ATOM 792 C CA . SER A 1 98 ? 8.790 -12.194 -2.979 1.00 88.94 98 SER A CA 1
ATOM 793 C C . SER A 1 98 ? 8.673 -11.718 -4.433 1.00 88.94 98 SER A C 1
ATOM 795 O O . SER A 1 98 ? 8.218 -10.601 -4.663 1.00 88.94 98 SER A O 1
ATOM 797 N N . ILE A 1 99 ? 9.063 -12.528 -5.426 1.00 90.62 99 ILE A N 1
ATOM 798 C CA . ILE A 1 99 ? 8.807 -12.221 -6.847 1.00 90.62 99 ILE A CA 1
ATOM 799 C C . ILE A 1 99 ? 7.314 -12.335 -7.154 1.00 90.62 99 ILE A C 1
ATOM 801 O O . ILE A 1 99 ? 6.767 -11.474 -7.838 1.00 90.62 99 ILE A O 1
ATOM 805 N N . LEU A 1 100 ? 6.665 -13.388 -6.654 1.00 90.00 100 LEU A N 1
ATOM 806 C CA . LEU A 1 100 ? 5.232 -13.611 -6.841 1.00 90.00 100 LEU A CA 1
ATOM 807 C C . LEU A 1 100 ? 4.379 -12.584 -6.096 1.00 90.00 100 LEU A C 1
ATOM 809 O O . LEU A 1 100 ? 3.289 -12.274 -6.547 1.00 90.00 100 LEU A O 1
ATOM 813 N N . ASP A 1 101 ? 4.869 -12.037 -4.991 1.00 88.44 101 ASP A N 1
ATOM 814 C CA . ASP A 1 101 ? 4.188 -10.956 -4.276 1.00 88.44 101 ASP A CA 1
ATOM 815 C C . ASP A 1 101 ? 4.306 -9.605 -5.000 1.00 88.44 101 ASP A C 1
ATOM 817 O O . ASP A 1 101 ? 3.373 -8.809 -5.038 1.00 88.44 101 ASP A O 1
ATOM 821 N N . ARG A 1 102 ? 5.457 -9.346 -5.633 1.00 86.25 102 ARG A N 1
ATOM 822 C CA . ARG A 1 102 ? 5.750 -8.057 -6.284 1.00 86.25 102 ARG A CA 1
ATOM 823 C C . ARG A 1 102 ? 5.406 -8.003 -7.768 1.00 86.25 102 ARG A C 1
ATOM 825 O O . ARG A 1 102 ? 5.549 -6.948 -8.384 1.00 86.25 102 ARG A O 1
ATOM 832 N N . THR A 1 103 ? 5.003 -9.120 -8.364 1.00 87.69 103 THR A N 1
ATOM 833 C CA . THR A 1 103 ? 4.607 -9.160 -9.773 1.00 87.69 103 THR A CA 1
ATOM 834 C C . THR A 1 103 ? 3.188 -8.607 -9.949 1.00 87.69 103 THR A C 1
ATOM 836 O O . THR A 1 103 ? 2.288 -8.977 -9.197 1.00 87.69 103 THR A O 1
ATOM 839 N N . PRO A 1 104 ? 2.936 -7.762 -10.965 1.00 83.25 104 PRO A N 1
ATOM 840 C CA . PRO A 1 104 ? 1.627 -7.133 -11.173 1.00 83.25 104 PRO A CA 1
ATOM 841 C C . PRO A 1 104 ? 0.503 -8.122 -11.534 1.00 83.25 104 PRO A C 1
ATOM 843 O O . PRO A 1 104 ? -0.673 -7.758 -11.515 1.00 83.25 104 PRO A O 1
ATOM 846 N N . TYR A 1 105 ? 0.839 -9.370 -11.875 1.00 85.44 105 TYR A N 1
ATOM 847 C CA . TYR A 1 105 ? -0.119 -10.353 -12.390 1.00 85.44 105 TYR A CA 1
ATOM 848 C C . TYR A 1 105 ? -0.545 -11.428 -11.384 1.00 85.44 105 TYR A C 1
ATOM 850 O O . TYR A 1 105 ? -1.529 -12.129 -11.634 1.00 85.44 105 TYR A O 1
ATOM 858 N N . THR A 1 106 ? 0.134 -11.547 -10.244 1.00 86.75 106 THR A N 1
ATOM 859 C CA . THR A 1 106 ? -0.205 -12.545 -9.223 1.00 86.75 106 THR A CA 1
ATOM 860 C C . THR A 1 106 ? -1.049 -11.890 -8.143 1.00 86.75 106 THR A C 1
ATOM 862 O O . THR A 1 106 ? -0.643 -10.919 -7.519 1.00 86.75 106 THR A O 1
ATOM 865 N N . LYS A 1 107 ? -2.258 -12.418 -7.934 1.00 81.19 107 LYS A N 1
ATOM 866 C CA . LYS A 1 107 ? -3.197 -11.900 -6.924 1.00 81.19 107 LYS A CA 1
ATOM 867 C C . LYS A 1 107 ? -3.134 -12.666 -5.607 1.00 81.19 107 LYS A C 1
ATOM 869 O O . LYS A 1 107 ? -3.302 -12.073 -4.551 1.00 81.19 107 LYS A O 1
ATOM 874 N N . ASP A 1 108 ? -2.930 -13.979 -5.681 1.00 88.25 108 ASP A N 1
ATOM 875 C CA . ASP A 1 108 ? -2.849 -14.869 -4.523 1.00 88.25 108 ASP A CA 1
ATOM 876 C C . ASP A 1 108 ? -1.528 -15.639 -4.582 1.00 88.25 108 ASP A C 1
ATOM 878 O O . ASP A 1 108 ? -1.393 -16.636 -5.295 1.00 88.25 108 ASP A O 1
ATOM 882 N N . VAL A 1 109 ? -0.545 -15.130 -3.839 1.00 88.75 109 VAL A N 1
ATOM 883 C CA . VAL A 1 109 ? 0.816 -15.677 -3.774 1.00 88.75 109 VAL A CA 1
ATOM 884 C C . VAL A 1 109 ? 0.811 -17.105 -3.237 1.00 88.75 109 VAL A C 1
ATOM 886 O O . VAL A 1 109 ? 1.513 -17.965 -3.759 1.00 88.75 109 VAL A O 1
ATOM 889 N N . GLN A 1 110 ? -0.005 -17.379 -2.219 1.00 89.56 110 GLN A N 1
ATOM 890 C CA . GLN A 1 110 ? -0.030 -18.673 -1.537 1.00 89.56 110 GLN A CA 1
ATOM 891 C C . GLN A 1 110 ? -0.643 -19.756 -2.423 1.00 89.56 110 GLN A C 1
ATOM 893 O O . GLN A 1 110 ? -0.176 -20.897 -2.445 1.00 89.56 110 GLN A O 1
ATOM 898 N N . MET A 1 111 ? -1.687 -19.410 -3.176 1.00 90.62 111 MET A N 1
ATOM 899 C CA . MET A 1 111 ? -2.250 -20.311 -4.174 1.00 90.62 111 MET A CA 1
ATOM 900 C C . MET A 1 111 ? -1.266 -20.564 -5.318 1.00 90.62 111 MET A C 1
ATOM 902 O O . MET A 1 111 ? -1.151 -21.701 -5.772 1.00 90.62 111 MET A O 1
ATOM 906 N N . GLU A 1 112 ? -0.563 -19.532 -5.782 1.00 91.44 112 GLU A N 1
ATOM 907 C CA . GLU A 1 112 ? 0.381 -19.670 -6.890 1.00 91.44 112 GLU A CA 1
ATOM 908 C C . GLU A 1 112 ? 1.600 -20.511 -6.506 1.00 91.44 112 GLU A C 1
ATOM 910 O O . GLU A 1 112 ? 1.999 -21.395 -7.261 1.00 91.44 112 GLU A O 1
ATOM 915 N N . LEU A 1 113 ? 2.123 -20.334 -5.291 1.00 90.44 113 LEU A N 1
ATOM 916 C CA . LEU A 1 113 ? 3.220 -21.147 -4.770 1.00 90.44 113 LEU A CA 1
ATOM 917 C C . LEU A 1 113 ? 2.850 -22.639 -4.746 1.00 90.44 113 LEU A C 1
ATOM 919 O O . LEU A 1 113 ? 3.595 -23.471 -5.255 1.00 90.44 113 LEU A O 1
ATOM 923 N N . LYS A 1 114 ? 1.640 -22.971 -4.272 1.00 90.06 114 LYS A N 1
ATOM 924 C CA . LYS A 1 114 ? 1.125 -24.352 -4.271 1.00 90.06 114 LYS A CA 1
ATOM 925 C C . LYS A 1 114 ? 1.020 -24.951 -5.674 1.00 90.06 114 LYS A C 1
ATOM 927 O O . LYS A 1 114 ? 1.265 -26.143 -5.846 1.00 90.06 114 LYS A O 1
ATOM 932 N N . LYS A 1 115 ? 0.625 -24.153 -6.672 1.00 89.12 115 LYS A N 1
ATOM 933 C CA . LYS A 1 115 ? 0.558 -24.613 -8.067 1.00 89.12 115 LYS A CA 1
ATOM 934 C C . LYS A 1 115 ? 1.951 -24.888 -8.622 1.00 89.12 115 LYS A C 1
ATOM 936 O O . LYS A 1 115 ? 2.149 -25.929 -9.238 1.00 89.12 115 LYS A O 1
ATOM 941 N N . LEU A 1 116 ? 2.910 -24.003 -8.355 1.00 88.56 116 LEU A N 1
ATOM 942 C CA . LEU A 1 116 ? 4.299 -24.179 -8.781 1.00 88.56 116 LEU A CA 1
ATOM 943 C C . LEU A 1 116 ? 4.944 -25.415 -8.145 1.00 88.56 116 LEU A C 1
ATOM 945 O O . LEU A 1 116 ? 5.638 -26.160 -8.836 1.00 88.56 116 LEU A O 1
ATOM 949 N N . ASP A 1 117 ? 4.670 -25.675 -6.867 1.00 88.44 117 ASP A N 1
ATOM 950 C CA . ASP A 1 117 ? 5.137 -26.887 -6.190 1.00 88.44 117 ASP A CA 1
ATOM 951 C C . ASP A 1 117 ? 4.546 -28.149 -6.844 1.00 88.44 117 ASP A C 1
ATOM 953 O O . ASP A 1 117 ? 5.272 -29.100 -7.139 1.00 88.44 117 ASP A O 1
ATOM 957 N N . ALA A 1 118 ? 3.245 -28.142 -7.159 1.00 88.12 118 ALA A N 1
ATOM 958 C CA . ALA A 1 118 ? 2.579 -29.251 -7.847 1.00 88.12 118 ALA A CA 1
ATOM 959 C C . ALA A 1 118 ? 3.102 -29.479 -9.283 1.00 88.12 118 ALA A C 1
ATOM 961 O O . ALA A 1 118 ? 3.227 -30.627 -9.726 1.00 88.12 118 ALA A O 1
ATOM 962 N N . GLU A 1 119 ? 3.453 -28.411 -10.008 1.00 84.06 119 GLU A N 1
ATOM 963 C CA . GLU A 1 119 ? 4.143 -28.497 -11.303 1.00 84.06 119 GLU A CA 1
ATOM 964 C C . GLU A 1 119 ? 5.556 -29.077 -11.161 1.00 84.06 119 GLU A C 1
ATOM 966 O O . GLU A 1 119 ? 5.989 -29.876 -11.995 1.00 84.06 119 GLU A O 1
ATOM 971 N N . GLY A 1 120 ? 6.275 -28.695 -10.101 1.00 76.75 120 GLY A N 1
ATOM 972 C CA . GLY A 1 120 ? 7.591 -29.233 -9.767 1.00 76.75 120 GLY A CA 1
ATOM 973 C C . GLY A 1 120 ? 7.551 -30.737 -9.503 1.00 76.75 120 GLY A C 1
ATOM 974 O O . GLY A 1 120 ? 8.382 -31.467 -10.035 1.00 76.75 120 GLY A O 1
ATOM 975 N N . MET A 1 121 ? 6.549 -31.212 -8.758 1.00 60.50 121 MET A N 1
ATOM 976 C CA . MET A 1 121 ? 6.359 -32.637 -8.461 1.00 60.50 121 MET A CA 1
ATOM 977 C C . MET A 1 121 ? 5.934 -33.441 -9.700 1.00 60.50 121 MET A C 1
ATOM 979 O O . MET A 1 121 ? 6.486 -34.510 -9.950 1.00 60.50 121 MET A O 1
ATOM 983 N N . SER A 1 122 ? 5.034 -32.905 -10.535 1.00 58.94 122 SER A N 1
ATOM 984 C CA . SER A 1 122 ? 4.605 -33.583 -11.775 1.00 58.94 122 SER A CA 1
ATOM 985 C C . SER A 1 122 ? 5.747 -33.763 -12.783 1.00 58.94 122 SER A C 1
ATOM 987 O O . SER A 1 122 ? 5.764 -34.727 -13.541 1.00 58.94 122 SER A O 1
ATOM 989 N N . ARG A 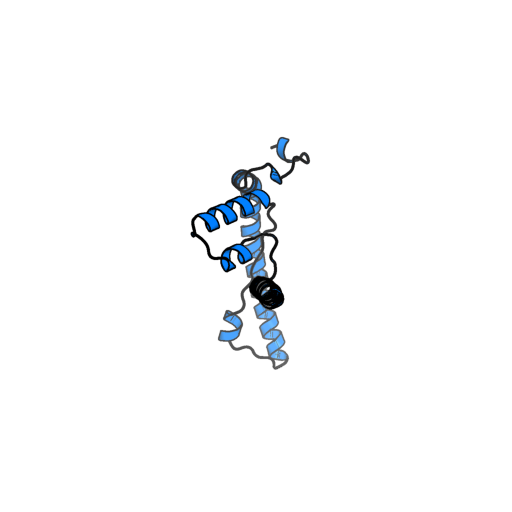1 123 ? 6.738 -32.860 -12.783 1.00 58.19 123 ARG A N 1
ATOM 990 C CA . ARG A 1 123 ? 7.929 -32.968 -13.641 1.00 58.19 123 ARG A CA 1
ATOM 991 C C . ARG A 1 123 ? 8.896 -34.081 -13.226 1.00 58.19 123 ARG A C 1
ATOM 993 O O . ARG A 1 123 ? 9.690 -34.506 -14.063 1.00 58.19 123 ARG A O 1
ATOM 1000 N N . VAL A 1 124 ? 8.856 -34.536 -11.972 1.00 57.94 124 VAL A N 1
ATOM 1001 C CA . VAL A 1 124 ? 9.716 -35.630 -11.484 1.00 57.94 124 VAL A CA 1
ATOM 1002 C C . VAL A 1 124 ? 9.157 -36.990 -11.923 1.00 57.94 124 VAL A C 1
ATOM 1004 O O . VAL A 1 124 ? 9.904 -37.810 -12.450 1.00 57.94 124 VAL A O 1
ATOM 1007 N N . ASP A 1 125 ? 7.836 -37.181 -11.851 1.00 54.97 125 ASP A N 1
ATOM 1008 C CA . ASP A 1 125 ? 7.170 -38.453 -12.191 1.00 54.97 125 ASP A CA 1
ATOM 1009 C C . ASP A 1 125 ? 7.240 -38.849 -13.682 1.00 54.97 125 ASP A C 1
ATOM 1011 O O . ASP A 1 125 ? 7.085 -40.025 -14.027 1.00 54.97 125 ASP A O 1
ATOM 1015 N N . ASP A 1 126 ? 7.470 -37.893 -14.587 1.00 54.78 126 ASP A N 1
ATOM 1016 C CA . ASP A 1 126 ? 7.598 -38.165 -16.027 1.00 54.78 126 ASP A CA 1
ATOM 1017 C C . ASP A 1 126 ? 9.024 -38.547 -16.459 1.00 54.78 126 ASP A C 1
ATOM 1019 O O . ASP A 1 126 ? 9.199 -39.145 -17.527 1.00 54.78 126 ASP A O 1
ATOM 1023 N N . ASN A 1 127 ? 10.044 -38.239 -15.650 1.00 54.16 127 ASN A N 1
ATOM 1024 C CA . ASN A 1 127 ? 11.418 -38.666 -15.932 1.00 54.16 127 ASN A CA 1
ATOM 1025 C C . ASN A 1 127 ? 11.674 -40.097 -15.437 1.00 54.16 127 ASN A C 1
ATOM 1027 O O . ASN A 1 127 ? 12.234 -40.890 -16.191 1.00 54.16 127 ASN A O 1
ATOM 1031 N N . ASP A 1 128 ? 11.135 -40.486 -14.278 1.00 52.41 128 ASP A N 1
ATOM 1032 C CA . ASP A 1 128 ? 11.307 -41.849 -13.743 1.00 52.41 128 ASP A CA 1
ATOM 1033 C C . ASP A 1 128 ? 10.591 -42.932 -14.581 1.00 52.41 128 ASP A C 1
ATOM 1035 O O . ASP A 1 128 ? 10.985 -44.100 -14.595 1.00 52.41 128 ASP A O 1
ATOM 1039 N N . LYS A 1 129 ? 9.563 -42.568 -15.362 1.00 49.22 129 LYS A N 1
ATOM 1040 C CA . LYS A 1 129 ? 8.881 -43.505 -16.280 1.00 49.22 129 LYS A CA 1
ATOM 1041 C C . LYS A 1 129 ? 9.616 -43.738 -17.601 1.00 49.22 129 LYS A C 1
ATOM 1043 O O . LYS A 1 129 ? 9.313 -44.721 -18.281 1.00 49.22 129 LYS A O 1
ATOM 1048 N N . LYS A 1 130 ? 10.548 -42.863 -17.993 1.00 47.72 130 LYS A N 1
ATOM 1049 C CA . LYS A 1 130 ? 11.322 -43.037 -19.236 1.00 47.72 130 LYS A CA 1
ATOM 1050 C C . LYS A 1 130 ? 12.489 -44.000 -19.061 1.00 47.72 130 LYS A C 1
ATOM 1052 O O . LYS A 1 130 ? 12.792 -44.730 -20.003 1.00 47.72 130 LYS A O 1
ATOM 1057 N N . ASP A 1 131 ? 13.059 -44.070 -17.864 1.00 50.97 131 ASP A N 1
ATOM 1058 C CA . ASP A 1 131 ? 14.165 -44.983 -17.575 1.00 50.97 131 ASP A CA 1
ATOM 1059 C C . ASP A 1 131 ? 13.670 -46.430 -17.387 1.00 50.97 131 ASP A C 1
ATOM 1061 O O . ASP A 1 131 ? 14.286 -47.368 -17.885 1.00 50.97 131 ASP A O 1
ATOM 1065 N N . LEU A 1 132 ? 12.460 -46.629 -16.846 1.00 48.19 132 LEU A N 1
ATOM 1066 C CA . LEU A 1 132 ? 11.878 -47.970 -16.670 1.00 48.19 132 LEU A CA 1
ATOM 1067 C C . LEU A 1 132 ? 11.485 -48.684 -17.982 1.00 48.19 132 LEU A C 1
ATOM 1069 O O . LEU A 1 132 ? 11.257 -49.897 -17.988 1.00 48.19 132 LEU A O 1
ATOM 1073 N N . HIS A 1 133 ? 11.352 -47.947 -19.090 1.00 50.22 133 HIS A N 1
ATOM 1074 C CA . HIS A 1 133 ? 10.956 -48.510 -20.385 1.00 50.22 133 HIS A CA 1
ATOM 1075 C C . HIS A 1 133 ? 12.146 -48.882 -21.283 1.00 50.22 133 HIS A C 1
ATOM 1077 O O . HIS A 1 133 ? 11.936 -49.557 -22.296 1.00 50.22 133 HIS A O 1
ATOM 1083 N N . LYS A 1 134 ? 13.368 -48.472 -20.913 1.00 47.12 134 LYS A N 1
ATOM 1084 C CA . LYS A 1 134 ? 14.602 -48.781 -21.647 1.00 47.12 134 LYS A CA 1
ATOM 1085 C C . LYS A 1 134 ? 15.205 -50.120 -21.212 1.00 47.12 134 LYS A C 1
ATOM 1087 O O . LYS A 1 134 ? 15.571 -50.915 -22.070 1.00 47.12 134 LYS A O 1
ATOM 1092 N N . ASP A 1 135 ? 15.147 -50.433 -19.919 1.00 49.16 135 ASP A N 1
ATOM 1093 C CA . ASP A 1 135 ? 15.723 -51.672 -19.373 1.00 49.16 135 ASP A CA 1
ATOM 1094 C C . ASP A 1 135 ? 14.956 -52.938 -19.802 1.00 49.16 135 ASP A C 1
ATOM 1096 O O . ASP A 1 135 ? 15.539 -53.998 -20.001 1.00 49.16 135 ASP A O 1
ATOM 1100 N N . LYS A 1 136 ? 13.644 -52.841 -20.066 1.00 48.91 136 LYS A N 1
ATOM 1101 C CA . LYS A 1 136 ? 12.844 -53.995 -20.529 1.00 48.91 136 LYS A CA 1
ATOM 1102 C C . LYS A 1 136 ? 13.053 -54.383 -21.998 1.00 48.91 136 LYS A C 1
ATOM 1104 O O . LYS A 1 136 ? 12.514 -55.406 -22.414 1.00 48.91 136 LYS A O 1
ATOM 1109 N N . GLN A 1 137 ? 13.763 -53.581 -22.797 1.00 50.09 137 GLN A N 1
ATOM 1110 C CA . GLN A 1 137 ? 14.072 -53.933 -24.192 1.00 50.09 137 GLN A CA 1
ATOM 1111 C C . GLN A 1 137 ? 15.443 -54.598 -24.360 1.00 50.09 137 GLN A C 1
ATOM 1113 O O . GLN A 1 137 ? 15.635 -55.278 -25.365 1.00 50.09 137 GLN A O 1
ATOM 1118 N N . GLU A 1 138 ? 16.357 -54.475 -23.393 1.00 50.34 138 GLU A N 1
ATOM 1119 C CA . GLU A 1 138 ? 17.666 -55.142 -23.460 1.00 50.34 138 GLU A CA 1
ATOM 1120 C C . GLU A 1 138 ? 17.613 -56.592 -22.935 1.00 50.34 138 GLU A C 1
ATOM 1122 O O . GLU A 1 138 ? 18.266 -57.463 -23.505 1.00 50.34 138 GLU A O 1
ATOM 1127 N N . ASP A 1 139 ? 16.723 -56.907 -21.985 1.00 52.84 139 ASP A N 1
ATOM 1128 C CA . ASP A 1 139 ? 16.570 -58.267 -21.427 1.00 52.84 139 ASP A CA 1
ATOM 1129 C C . ASP A 1 139 ? 15.784 -59.261 -22.314 1.00 52.84 139 ASP A C 1
ATOM 1131 O O . ASP A 1 139 ? 15.689 -60.443 -21.986 1.00 52.84 139 ASP A O 1
ATOM 1135 N N . LEU A 1 140 ? 15.202 -58.822 -23.439 1.00 52.66 140 LEU A N 1
ATOM 1136 C CA . LEU A 1 140 ? 14.545 -59.714 -24.417 1.00 52.66 140 LEU A CA 1
ATOM 1137 C C . LEU A 1 140 ? 15.394 -59.996 -25.670 1.00 52.66 140 LEU A C 1
ATOM 1139 O O . LEU A 1 140 ? 14.941 -60.726 -26.554 1.00 52.66 140 LEU A O 1
ATOM 1143 N N . ALA A 1 141 ? 16.607 -59.443 -25.755 1.00 52.19 141 ALA A N 1
ATOM 1144 C CA . ALA A 1 141 ? 17.522 -59.634 -26.884 1.00 52.19 141 ALA A CA 1
ATOM 1145 C C . ALA A 1 141 ? 18.831 -60.371 -26.519 1.00 52.19 141 ALA A C 1
ATOM 1147 O O . ALA A 1 141 ? 19.731 -60.434 -27.359 1.00 52.19 141 ALA A O 1
ATOM 1148 N N . GLY A 1 142 ? 18.931 -60.929 -25.305 1.00 40.72 142 GLY A N 1
ATOM 1149 C CA . GLY A 1 142 ? 20.071 -61.721 -24.817 1.00 40.72 142 GLY A CA 1
ATOM 1150 C C . GLY A 1 142 ? 19.762 -63.204 -24.675 1.00 40.72 142 GLY A C 1
ATOM 1151 O O . GLY A 1 142 ? 18.747 -63.525 -24.021 1.00 40.72 142 GLY A O 1
#

Foldseek 3Di:
DVVPPPPPDPLPDDQVVLCVVCVVVVVVVVVVVVVVQVVVLVVVVVVQVVVVVVVRHDDPVRVVVDDDDDDDPRDGNLVVQLVVLVVCVVVVNDDPLVSLVSRPPRDDSVVVVVVVVVVVVVVVVVVVVVVVVVVVVVVVPD

Organism: NCBI:txid1196324